Protein AF-A0A2N7N2D6-F1 (afdb_monomer_lite)

Radius of gyration: 27.6 Å; chains: 1; bounding box: 61×63×68 Å

Sequence (122 aa):
MSARHIRRLLNRLSTLGAQSLAHAARGRPSNRRYSEDFKVEILKIIHKYYSDFSPTLALEKLSEQHNIAVSKETLRQWMIADGLWVPHSKRKPRVYQPRYRRDC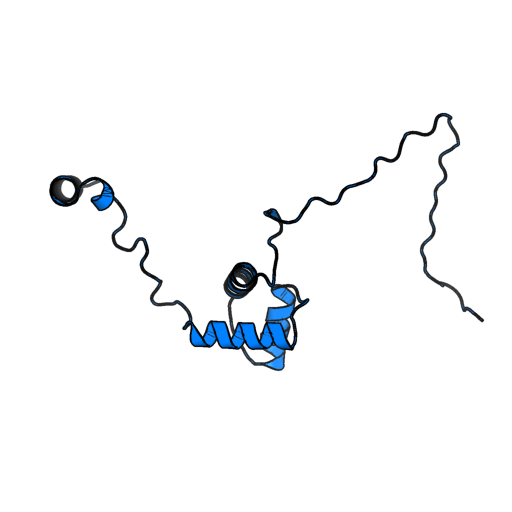LGELIQIDGSHHDWFEGP

Foldseek 3Di:
DDPVVVVVQVVQCVPPNPCSPDDPCVPPDDPPDDDVVVLVVLVVVCVVPPLQHDLVVSQVCCCVPVVDDDDSVVSNVSCVVVVSDDDPVRDDDDDDDDDDDDPDDPPPDPPPDDPDPPDDDD

pLDDT: mean 86.0, std 10.99, range [53.78, 96.56]

Secondary structure (DSSP, 8-state):
--HHHHHHHHHHHHHHGGGGGS-TTTTPPPTTPPPHHHHHHHHHHHHHH-TT--HHHHHHHHHHHH-----HHHHHHHHHHTTS---GGGSPPP-PPP-PPPSSTT------------S---

Structure (mmCIF, N/CA/C/O backbone):
data_AF-A0A2N7N2D6-F1
#
_entry.id   AF-A0A2N7N2D6-F1
#
loop_
_atom_site.group_PDB
_atom_site.id
_atom_site.type_symbol
_atom_site.label_atom_id
_atom_site.label_alt_id
_atom_site.label_comp_id
_atom_site.label_asym_id
_atom_site.label_entity_id
_atom_site.label_seq_id
_atom_site.pdbx_PDB_ins_code
_atom_site.Cartn_x
_atom_site.Cartn_y
_atom_site.Cartn_z
_atom_site.occupancy
_atom_site.B_iso_or_equiv
_atom_site.auth_seq_id
_atom_site.auth_comp_id
_atom_site.auth_asym_id
_atom_site.auth_atom_id
_atom_site.pdbx_PDB_model_num
ATOM 1 N N . MET A 1 1 ? 30.067 4.572 -22.166 1.00 65.81 1 MET A N 1
ATOM 2 C CA . MET A 1 1 ? 29.404 3.363 -22.717 1.00 65.81 1 MET A CA 1
ATOM 3 C C . MET A 1 1 ? 30.414 2.584 -23.551 1.00 65.81 1 MET A C 1
ATOM 5 O O . MET A 1 1 ? 31.083 3.200 -24.362 1.00 65.81 1 MET A O 1
ATOM 9 N N . SER A 1 2 ? 30.588 1.276 -23.328 1.00 92.50 2 SER A N 1
ATOM 10 C CA . SER A 1 2 ? 31.619 0.473 -24.021 1.00 92.50 2 SER A CA 1
ATOM 11 C C . SER A 1 2 ? 31.132 -0.062 -25.375 1.00 92.50 2 SER A C 1
ATOM 13 O O . SER A 1 2 ? 29.976 -0.472 -25.493 1.00 92.50 2 SER A O 1
ATOM 15 N N . ALA A 1 3 ? 32.025 -0.161 -26.367 1.00 93.44 3 ALA A N 1
ATOM 16 C CA . ALA A 1 3 ? 31.742 -0.748 -27.682 1.00 93.44 3 ALA A CA 1
ATOM 17 C C . ALA A 1 3 ? 31.163 -2.176 -27.595 1.00 93.44 3 ALA A C 1
ATOM 19 O O . ALA A 1 3 ? 30.251 -2.536 -28.341 1.00 93.44 3 ALA A O 1
ATOM 20 N N . ARG A 1 4 ? 31.615 -2.979 -26.618 1.00 90.62 4 ARG A N 1
ATOM 21 C CA . ARG A 1 4 ? 31.079 -4.329 -26.364 1.00 90.62 4 ARG A CA 1
ATOM 22 C C . ARG A 1 4 ? 29.609 -4.289 -25.940 1.00 90.62 4 ARG A C 1
ATOM 24 O O . ARG A 1 4 ? 28.826 -5.155 -26.326 1.00 90.62 4 ARG A O 1
ATOM 31 N N . HIS A 1 5 ? 29.227 -3.273 -25.166 1.00 88.25 5 HIS A N 1
ATOM 32 C CA . HIS A 1 5 ? 27.848 -3.099 -24.723 1.00 88.25 5 HIS A CA 1
ATOM 33 C C . HIS A 1 5 ? 26.923 -2.767 -25.901 1.00 88.25 5 HIS A C 1
ATOM 35 O O . HIS A 1 5 ? 25.854 -3.364 -26.014 1.00 88.25 5 HIS A O 1
ATOM 41 N N . ILE A 1 6 ? 27.372 -1.890 -26.803 1.00 90.12 6 ILE A N 1
ATOM 42 C CA . ILE A 1 6 ? 26.636 -1.500 -28.014 1.00 90.12 6 ILE A CA 1
ATOM 43 C C . ILE A 1 6 ? 26.427 -2.714 -28.926 1.00 90.12 6 ILE A C 1
ATOM 45 O O . ILE A 1 6 ? 25.298 -3.004 -29.311 1.00 90.12 6 ILE A O 1
ATOM 49 N N . ARG A 1 7 ? 27.484 -3.493 -29.191 1.00 91.94 7 ARG A N 1
ATOM 50 C CA . ARG A 1 7 ? 27.400 -4.703 -30.029 1.00 91.94 7 ARG A CA 1
ATOM 51 C C . ARG A 1 7 ? 26.423 -5.736 -29.457 1.00 91.94 7 ARG A C 1
ATOM 53 O O . ARG A 1 7 ? 25.622 -6.307 -30.188 1.00 91.94 7 ARG A O 1
ATOM 60 N N . ARG A 1 8 ? 26.422 -5.921 -28.131 1.00 89.12 8 ARG A N 1
ATOM 61 C CA . ARG A 1 8 ? 25.459 -6.791 -27.433 1.00 89.12 8 ARG A CA 1
ATOM 62 C C . ARG A 1 8 ? 24.010 -6.310 -27.587 1.00 89.12 8 ARG A C 1
ATOM 64 O O . ARG A 1 8 ? 23.122 -7.143 -27.747 1.00 89.12 8 ARG A O 1
ATOM 71 N N . LEU A 1 9 ? 23.764 -4.999 -27.513 1.00 87.69 9 LEU A N 1
ATOM 72 C CA . LEU A 1 9 ? 22.427 -4.421 -27.695 1.00 87.69 9 LEU A CA 1
ATOM 73 C C . LEU A 1 9 ? 21.936 -4.577 -29.136 1.00 87.69 9 LEU A C 1
ATOM 75 O O . LEU A 1 9 ? 20.804 -5.005 -29.326 1.00 87.69 9 LEU A O 1
ATOM 79 N N . LEU A 1 10 ? 22.795 -4.314 -30.127 1.00 90.75 10 LEU A N 1
ATOM 80 C CA . LEU A 1 10 ? 22.470 -4.497 -31.545 1.00 90.75 10 LEU A CA 1
ATOM 81 C C . LEU A 1 10 ? 22.140 -5.960 -31.872 1.00 90.75 10 LEU A C 1
ATOM 83 O O . LEU A 1 10 ? 21.123 -6.228 -32.504 1.00 90.75 10 LEU A O 1
ATOM 87 N N . ASN A 1 11 ? 22.923 -6.916 -31.361 1.00 90.94 11 ASN A N 1
ATOM 88 C CA . ASN A 1 11 ? 22.641 -8.344 -31.548 1.00 90.94 11 ASN A CA 1
ATOM 89 C C . ASN A 1 11 ? 21.309 -8.766 -30.902 1.00 90.94 11 ASN A C 1
ATOM 91 O O . ASN A 1 11 ? 20.564 -9.564 -31.468 1.00 90.94 11 ASN A O 1
ATOM 95 N N . ARG A 1 12 ? 20.980 -8.225 -29.720 1.00 87.44 12 ARG A N 1
ATOM 96 C CA . ARG A 1 12 ? 19.678 -8.459 -29.073 1.00 87.44 12 ARG A CA 1
ATOM 97 C C . ARG A 1 12 ? 18.520 -7.854 -29.862 1.00 87.44 12 ARG A C 1
ATOM 99 O O . ARG A 1 12 ? 17.509 -8.523 -30.039 1.00 87.44 12 ARG A O 1
ATOM 106 N N . LEU A 1 13 ? 18.686 -6.633 -30.363 1.00 90.50 13 LEU A N 1
ATOM 107 C CA . LEU A 1 13 ? 17.678 -5.956 -31.176 1.00 90.50 13 LEU A CA 1
ATOM 108 C C . LEU A 1 13 ? 17.406 -6.728 -32.470 1.00 90.50 13 LEU A C 1
ATOM 110 O O . LEU A 1 13 ? 16.254 -6.906 -32.847 1.00 90.50 13 LEU A O 1
ATOM 114 N N . SER A 1 14 ? 18.459 -7.243 -33.107 1.00 89.88 14 SER A N 1
ATOM 115 C CA . SER A 1 14 ? 18.343 -8.037 -34.331 1.00 89.88 14 SER A CA 1
ATOM 116 C C . SER A 1 14 ? 17.627 -9.376 -34.128 1.00 89.88 14 SER A C 1
ATOM 118 O O . SER A 1 14 ? 17.077 -9.902 -35.087 1.00 89.88 14 SER A O 1
ATOM 120 N N . THR A 1 15 ? 17.659 -9.955 -32.924 1.00 89.44 15 THR A N 1
ATOM 121 C CA . THR A 1 15 ? 17.107 -11.296 -32.647 1.00 89.44 15 THR A CA 1
ATOM 122 C C . THR A 1 15 ? 15.715 -11.257 -32.023 1.00 89.44 15 THR A C 1
ATOM 124 O O . THR A 1 15 ? 14.896 -12.124 -32.299 1.00 89.44 15 THR A O 1
ATOM 127 N N . LEU A 1 16 ? 15.444 -10.263 -31.175 1.00 85.88 16 LEU A N 1
ATOM 128 C CA . LEU A 1 16 ? 14.238 -10.178 -30.342 1.00 85.88 16 LEU A CA 1
ATOM 129 C C . LEU A 1 16 ? 13.407 -8.910 -30.626 1.00 85.88 16 LEU A C 1
ATOM 131 O O . LEU A 1 16 ? 12.392 -8.669 -29.970 1.00 85.88 16 LEU A O 1
ATOM 135 N N . GLY A 1 17 ? 13.833 -8.077 -31.581 1.00 86.94 17 GLY A N 1
ATOM 136 C CA . GLY A 1 17 ? 13.164 -6.828 -31.940 1.00 86.94 17 GLY A CA 1
ATOM 137 C C . GLY A 1 17 ? 13.198 -5.780 -30.824 1.00 86.94 17 GLY A C 1
ATOM 138 O O . GLY A 1 17 ? 13.945 -5.884 -29.852 1.00 86.94 17 GLY A O 1
ATOM 139 N N . ALA A 1 18 ? 12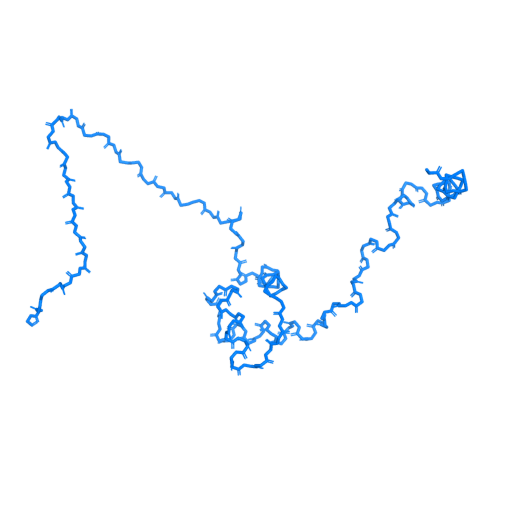.369 -4.739 -30.940 1.00 85.56 18 ALA A N 1
ATOM 140 C CA . ALA A 1 18 ? 12.372 -3.598 -30.013 1.00 85.56 18 ALA A CA 1
ATOM 141 C C . ALA A 1 18 ? 12.129 -3.985 -28.537 1.00 85.56 18 ALA A C 1
ATOM 143 O O . ALA A 1 18 ? 12.601 -3.301 -27.626 1.00 85.56 18 ALA A O 1
ATOM 144 N N . GLN A 1 19 ? 11.451 -5.110 -28.283 1.00 81.88 19 GLN A N 1
ATOM 145 C CA . GLN A 1 19 ? 11.207 -5.630 -26.932 1.00 81.88 19 GLN A CA 1
ATOM 146 C C . GLN A 1 19 ? 12.512 -5.976 -26.195 1.00 81.88 19 GLN A C 1
ATOM 148 O O . GLN A 1 19 ? 12.571 -5.905 -24.969 1.00 81.88 19 GLN A O 1
ATOM 153 N N . SER A 1 20 ? 13.589 -6.271 -26.928 1.00 81.44 20 SER A N 1
ATOM 154 C CA . SER A 1 20 ? 14.896 -6.636 -26.378 1.00 81.44 20 SER A CA 1
ATOM 155 C C . SER A 1 20 ? 15.606 -5.502 -25.637 1.00 81.44 20 SER A C 1
ATOM 157 O O . SER A 1 20 ? 16.565 -5.747 -24.900 1.00 81.44 20 SER A O 1
ATOM 159 N N . LEU A 1 21 ? 15.209 -4.256 -25.907 1.00 84.94 21 LEU A N 1
ATOM 160 C CA . LEU A 1 21 ? 15.762 -3.064 -25.267 1.00 84.94 21 LEU A CA 1
ATOM 161 C C . LEU A 1 21 ? 15.135 -2.826 -23.890 1.00 84.94 21 LEU A C 1
ATOM 163 O O . LEU A 1 21 ? 15.699 -2.103 -23.068 1.00 84.94 21 LEU A O 1
ATOM 167 N N . ALA A 1 22 ? 13.991 -3.456 -23.606 1.00 84.81 22 ALA A N 1
ATOM 168 C CA . ALA A 1 22 ? 13.420 -3.450 -22.274 1.00 84.81 22 ALA A CA 1
ATOM 169 C C . ALA A 1 22 ?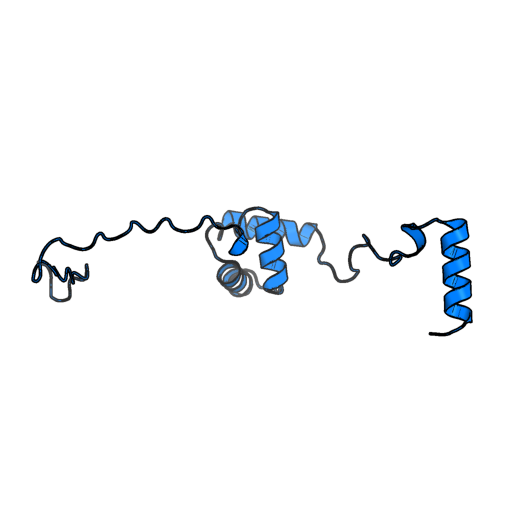 14.307 -4.247 -21.304 1.00 84.81 22 ALA A C 1
ATOM 171 O O . ALA A 1 22 ? 14.931 -5.252 -21.649 1.00 84.81 22 ALA A O 1
ATOM 172 N N . HIS A 1 23 ? 14.349 -3.803 -20.048 1.00 82.44 23 HIS A N 1
ATOM 173 C CA . HIS A 1 23 ? 15.051 -4.533 -18.999 1.00 82.44 23 HIS A CA 1
ATOM 174 C C . HIS A 1 23 ? 14.457 -5.940 -18.832 1.00 82.44 23 HIS A C 1
ATOM 176 O O . HIS A 1 23 ? 13.250 -6.081 -18.656 1.00 82.44 23 HIS A O 1
ATOM 182 N N . ALA A 1 24 ? 15.302 -6.973 -18.815 1.00 81.12 24 ALA A N 1
ATOM 183 C CA . ALA A 1 24 ? 14.860 -8.371 -18.805 1.00 81.12 24 ALA A CA 1
ATOM 184 C C . ALA A 1 24 ? 14.080 -8.784 -17.540 1.00 81.12 24 ALA A C 1
ATOM 186 O O . ALA A 1 24 ? 13.341 -9.763 -17.565 1.00 81.12 24 ALA A O 1
ATOM 187 N N . ALA A 1 25 ? 14.232 -8.051 -16.430 1.00 80.25 25 ALA A N 1
ATOM 188 C CA . ALA A 1 25 ? 13.444 -8.278 -15.214 1.00 80.25 25 ALA A CA 1
ATOM 189 C C . ALA A 1 25 ? 12.108 -7.512 -15.193 1.00 80.25 25 ALA A C 1
ATOM 191 O O . ALA A 1 25 ? 11.376 -7.595 -14.211 1.00 80.25 25 ALA A O 1
ATOM 192 N N . ARG A 1 26 ? 11.780 -6.741 -16.238 1.00 81.19 26 ARG A N 1
ATOM 193 C CA . ARG A 1 26 ? 10.494 -6.039 -16.331 1.00 81.19 26 ARG A CA 1
ATOM 194 C C . ARG A 1 26 ? 9.357 -7.066 -16.279 1.00 81.19 26 ARG A C 1
ATOM 196 O O . ARG A 1 26 ? 9.379 -8.043 -17.015 1.00 81.19 26 ARG A O 1
ATOM 203 N N . GLY A 1 27 ? 8.391 -6.848 -15.388 1.00 81.56 27 GLY A N 1
ATOM 204 C CA . GLY A 1 27 ? 7.261 -7.758 -15.164 1.00 81.56 27 GLY A CA 1
ATOM 205 C C . GLY A 1 27 ? 7.546 -8.920 -14.206 1.00 81.56 27 GLY A C 1
ATOM 206 O O . GLY A 1 27 ? 6.606 -9.588 -13.788 1.00 81.56 27 GLY A O 1
ATOM 207 N N . ARG A 1 28 ? 8.804 -9.149 -13.800 1.00 85.56 28 ARG A N 1
ATOM 208 C CA . ARG A 1 28 ? 9.113 -10.156 -12.778 1.00 85.56 28 ARG A CA 1
ATOM 209 C C . ARG A 1 28 ? 8.865 -9.582 -11.379 1.00 85.56 28 ARG A C 1
ATOM 211 O O . ARG A 1 28 ? 9.344 -8.481 -11.095 1.00 85.56 28 ARG A O 1
ATOM 218 N N . PRO A 1 29 ? 8.144 -10.300 -10.500 1.00 84.06 29 PRO A N 1
ATOM 219 C CA . PRO A 1 29 ? 7.977 -9.879 -9.117 1.00 84.06 29 PRO A CA 1
ATOM 220 C C . PRO A 1 29 ? 9.323 -9.886 -8.380 1.00 84.06 29 PRO A C 1
ATOM 222 O O . PRO A 1 29 ? 10.237 -10.635 -8.721 1.00 84.06 29 PRO A O 1
ATOM 225 N N . SER A 1 30 ? 9.447 -9.032 -7.363 1.00 83.88 30 SER A N 1
ATOM 226 C CA . SER A 1 30 ? 10.640 -8.980 -6.513 1.00 83.88 30 SER A CA 1
ATOM 227 C C . SER A 1 30 ? 10.767 -10.245 -5.663 1.00 83.88 30 SER A C 1
ATOM 229 O O . SER A 1 30 ? 9.790 -10.670 -5.050 1.00 83.88 30 SER A O 1
ATOM 231 N N . ASN A 1 31 ? 11.987 -10.767 -5.523 1.00 85.62 31 ASN A N 1
ATOM 232 C CA . ASN A 1 31 ? 12.287 -11.887 -4.620 1.00 85.62 31 ASN A CA 1
ATOM 233 C C . ASN A 1 31 ? 12.053 -11.546 -3.134 1.00 85.62 31 ASN A C 1
ATOM 235 O O . ASN A 1 31 ? 11.982 -12.445 -2.309 1.00 85.62 31 ASN A O 1
ATOM 239 N N . ARG A 1 32 ? 11.954 -10.255 -2.780 1.00 86.19 32 ARG A N 1
ATOM 240 C CA . ARG A 1 32 ? 11.683 -9.770 -1.411 1.00 86.19 32 ARG A CA 1
ATOM 241 C C . ARG A 1 32 ? 10.203 -9.459 -1.160 1.00 86.19 32 ARG A C 1
ATOM 243 O O . ARG A 1 32 ? 9.873 -8.815 -0.169 1.00 86.19 32 ARG A O 1
ATOM 250 N N . ARG A 1 33 ? 9.316 -9.808 -2.094 1.00 87.69 33 ARG A N 1
ATOM 251 C CA . ARG A 1 33 ? 7.875 -9.586 -1.942 1.00 87.69 33 ARG A CA 1
ATOM 252 C C . ARG A 1 33 ? 7.339 -10.495 -0.832 1.00 87.69 33 ARG A C 1
ATOM 254 O O . ARG A 1 33 ? 7.723 -11.657 -0.756 1.00 87.69 33 ARG A O 1
ATOM 261 N N . TYR A 1 34 ? 6.413 -9.980 -0.029 1.00 91.94 34 TYR A N 1
ATOM 262 C CA . TYR A 1 34 ? 5.594 -10.813 0.849 1.00 91.94 34 TYR A CA 1
ATOM 263 C C . TYR A 1 34 ? 4.802 -11.858 0.046 1.00 91.94 34 TYR A C 1
ATOM 265 O O . TYR A 1 34 ? 4.422 -11.607 -1.104 1.00 91.94 34 TYR A O 1
ATOM 273 N N . SER A 1 35 ? 4.546 -13.019 0.651 1.00 92.44 35 SER A N 1
ATOM 274 C CA . SER A 1 35 ? 3.678 -14.033 0.048 1.00 92.44 35 SER A CA 1
ATOM 275 C C . SER A 1 35 ? 2.263 -13.483 -0.145 1.00 92.44 35 SER A C 1
ATOM 277 O O . SER A 1 35 ? 1.823 -12.580 0.575 1.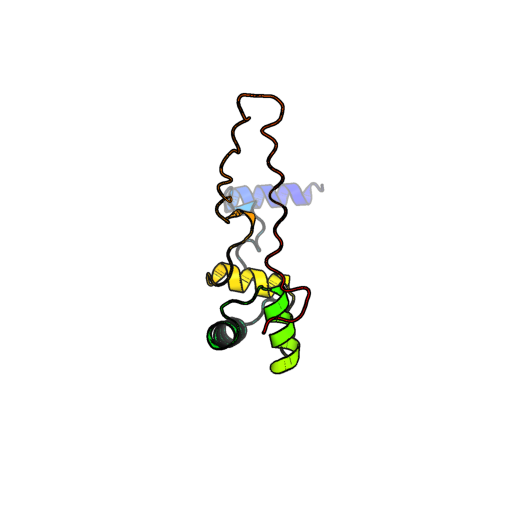00 92.44 35 SER A O 1
ATOM 279 N N . GLU A 1 36 ? 1.547 -14.006 -1.142 1.00 92.12 36 GLU A N 1
ATOM 280 C CA . GLU A 1 36 ? 0.166 -13.571 -1.370 1.00 92.12 36 GLU A CA 1
ATOM 281 C C . GLU A 1 36 ? -0.743 -14.003 -0.215 1.00 92.12 36 GLU A C 1
ATOM 283 O O . GLU A 1 36 ? -1.596 -13.224 0.196 1.00 92.12 36 GLU A O 1
ATOM 288 N N . ASP A 1 37 ? -0.487 -15.172 0.378 1.00 94.50 37 ASP A N 1
ATOM 289 C CA . ASP A 1 37 ? -1.232 -15.666 1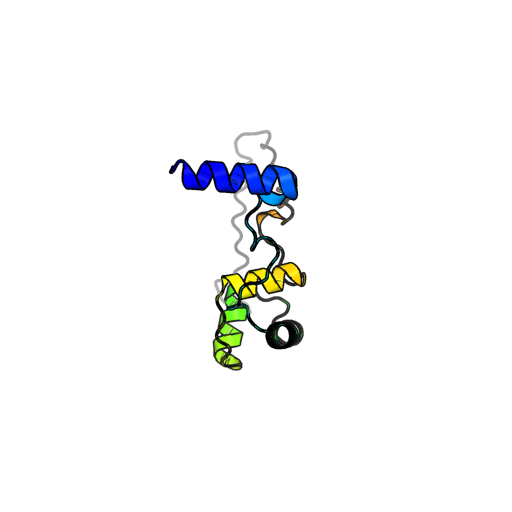.540 1.00 94.50 37 ASP A CA 1
ATOM 290 C C . ASP A 1 37 ? -1.141 -14.693 2.721 1.00 94.50 37 ASP A C 1
ATOM 292 O O . ASP A 1 37 ? -2.162 -14.297 3.278 1.00 94.50 37 ASP A O 1
ATOM 296 N N . PHE A 1 38 ? 0.064 -14.202 3.027 1.00 94.62 38 PHE A N 1
ATOM 297 C CA . PHE A 1 38 ? 0.278 -13.229 4.099 1.00 94.62 38 PHE A CA 1
ATOM 298 C C . PHE A 1 38 ? -0.460 -11.909 3.843 1.00 94.62 38 PHE A C 1
ATOM 300 O O . PHE A 1 38 ? -1.071 -11.330 4.742 1.00 94.62 38 PHE A O 1
ATOM 307 N N . LYS A 1 39 ? -0.452 -11.435 2.592 1.00 95.19 39 LYS A N 1
ATOM 308 C CA . LYS A 1 39 ? -1.222 -10.250 2.195 1.00 95.19 39 LYS A CA 1
ATOM 309 C C . LYS A 1 39 ? -2.725 -10.472 2.393 1.00 95.19 39 LYS A C 1
ATOM 311 O O . LYS A 1 39 ? -3.402 -9.581 2.906 1.00 95.19 39 LYS A O 1
ATOM 316 N N . VAL A 1 40 ? -3.247 -11.630 1.989 1.00 96.06 40 VAL A N 1
ATOM 317 C CA . VAL A 1 40 ? -4.669 -11.973 2.131 1.00 96.06 40 VAL A CA 1
ATOM 318 C C . VAL A 1 40 ? -5.068 -12.053 3.604 1.00 96.06 40 VAL A C 1
ATOM 320 O O . VAL A 1 40 ? -6.125 -11.545 3.970 1.00 96.06 40 VAL A O 1
ATOM 323 N N . GLU A 1 41 ? -4.238 -12.643 4.462 1.00 95.75 41 GLU A N 1
ATOM 324 C CA . GLU A 1 41 ? -4.482 -12.694 5.908 1.00 95.75 41 GLU A CA 1
ATOM 325 C C . GLU A 1 41 ? -4.579 -11.299 6.529 1.00 95.75 41 GLU A C 1
ATOM 327 O O . GLU A 1 41 ? -5.535 -11.008 7.249 1.00 95.75 41 GLU A O 1
ATOM 332 N N . ILE A 1 42 ? -3.649 -10.403 6.193 1.00 95.50 42 ILE A N 1
ATOM 333 C CA . ILE A 1 42 ? -3.673 -9.022 6.691 1.00 95.50 42 ILE A CA 1
ATOM 334 C C . ILE A 1 42 ? -4.927 -8.290 6.220 1.00 95.50 42 ILE A C 1
ATOM 336 O O . ILE A 1 42 ? -5.597 -7.643 7.024 1.00 95.50 42 ILE A O 1
ATOM 340 N N . LEU A 1 43 ? -5.280 -8.407 4.938 1.00 96.25 43 LEU A N 1
ATOM 341 C CA . LEU A 1 43 ? -6.485 -7.769 4.410 1.00 96.25 43 LEU A CA 1
ATOM 342 C C . LEU A 1 43 ? -7.749 -8.308 5.089 1.00 96.25 43 LEU A C 1
ATOM 344 O O . LEU A 1 43 ? -8.624 -7.518 5.427 1.00 96.25 43 LEU A O 1
ATOM 348 N N . LYS A 1 44 ? -7.826 -9.612 5.387 1.00 96.56 44 LYS A N 1
ATOM 349 C CA . LYS A 1 44 ? -8.939 -10.191 6.161 1.00 96.56 44 LYS A CA 1
ATOM 350 C C . LYS A 1 44 ? -9.061 -9.573 7.555 1.00 96.56 44 LYS A C 1
ATOM 352 O O . LYS A 1 44 ? -10.174 -9.281 7.988 1.00 96.56 44 LYS A O 1
ATOM 357 N N . ILE A 1 45 ? -7.943 -9.364 8.252 1.00 96.06 45 ILE A N 1
ATOM 358 C CA . ILE A 1 45 ? -7.936 -8.716 9.574 1.00 96.06 45 ILE A CA 1
ATOM 359 C C . ILE A 1 45 ? -8.442 -7.275 9.459 1.00 96.06 45 ILE A C 1
ATOM 361 O O . ILE A 1 45 ? -9.311 -6.873 10.230 1.00 96.06 45 ILE A O 1
ATOM 365 N N . ILE A 1 46 ? -7.950 -6.515 8.476 1.00 96.06 46 ILE A N 1
ATOM 366 C CA . ILE A 1 46 ? -8.365 -5.121 8.267 1.00 96.06 46 ILE A CA 1
ATOM 367 C C . ILE A 1 46 ? -9.852 -5.044 7.926 1.00 96.06 46 ILE A C 1
ATOM 369 O O . ILE A 1 46 ? -10.559 -4.257 8.539 1.00 96.06 46 ILE A O 1
ATOM 373 N N . HIS A 1 47 ? -10.351 -5.889 7.022 1.00 95.69 47 HIS A N 1
ATOM 374 C CA . HIS A 1 47 ? -11.783 -5.957 6.707 1.00 95.69 47 HIS A CA 1
ATOM 375 C C . HIS A 1 47 ? -12.638 -6.237 7.939 1.00 95.69 47 HIS A C 1
ATOM 377 O O . HIS A 1 47 ? -13.706 -5.654 8.092 1.00 95.69 47 HIS A O 1
ATOM 383 N N . LYS A 1 48 ? -12.177 -7.131 8.817 1.00 96.19 48 LYS A N 1
ATOM 384 C CA . LYS A 1 48 ? -12.946 -7.553 9.987 1.00 96.19 48 LYS A CA 1
ATOM 385 C C . LYS A 1 48 ? -12.957 -6.518 11.112 1.00 96.19 48 LYS A C 1
ATOM 387 O O . LYS A 1 48 ? -13.971 -6.401 11.792 1.00 96.19 48 LYS A O 1
ATOM 392 N N . TYR A 1 49 ? -11.843 -5.824 11.341 1.00 95.19 49 TYR A N 1
ATOM 393 C CA . TYR A 1 49 ? -11.656 -5.013 12.550 1.00 95.19 49 TYR A CA 1
ATOM 394 C C . TYR A 1 49 ? -11.388 -3.526 12.293 1.00 95.19 49 TYR A C 1
ATOM 396 O O . TYR A 1 49 ? -11.638 -2.719 13.182 1.00 95.19 49 TYR A O 1
ATOM 404 N N . TYR A 1 50 ? -10.873 -3.153 11.119 1.00 95.25 50 TYR A N 1
ATOM 405 C CA . TYR A 1 50 ? -10.302 -1.825 10.854 1.00 95.25 50 TYR A CA 1
ATOM 406 C C . TYR A 1 50 ? -10.684 -1.289 9.462 1.00 95.25 50 TYR A C 1
ATOM 408 O O . TYR A 1 50 ? -9.881 -0.623 8.803 1.00 95.25 50 TYR A O 1
ATOM 416 N N . SER A 1 51 ? -11.886 -1.607 8.970 1.00 92.88 51 SER A N 1
ATOM 417 C CA . SER A 1 51 ? -12.309 -1.306 7.591 1.00 92.88 51 SER A CA 1
ATOM 418 C C . SER A 1 51 ? -12.368 0.193 7.274 1.00 92.88 51 SER A C 1
ATOM 420 O O . SER A 1 51 ? -12.230 0.597 6.124 1.00 92.88 51 SER A O 1
ATOM 422 N N . ASP A 1 52 ? -12.573 1.021 8.292 1.00 93.19 52 ASP A N 1
ATOM 423 C CA . ASP A 1 52 ? -12.681 2.478 8.237 1.00 93.19 52 ASP A CA 1
ATOM 424 C C . ASP A 1 52 ? -11.360 3.197 8.575 1.00 93.19 52 ASP A C 1
ATOM 426 O O . ASP A 1 52 ? -11.277 4.428 8.530 1.00 93.19 52 ASP A O 1
ATOM 430 N N . PHE A 1 53 ? -10.296 2.451 8.889 1.00 94.88 53 PHE A N 1
ATOM 431 C CA . PHE A 1 53 ? -9.054 3.036 9.380 1.00 94.88 53 PHE A CA 1
ATOM 432 C C . PHE A 1 53 ? -8.173 3.525 8.233 1.00 94.88 53 PHE A C 1
ATOM 434 O O . PHE A 1 53 ? -8.029 2.901 7.179 1.00 94.88 53 PHE A O 1
ATOM 441 N N . SER A 1 54 ? -7.495 4.652 8.463 1.00 94.44 54 SER A N 1
ATOM 442 C CA . SER A 1 54 ? -6.442 5.092 7.548 1.00 94.44 54 SER A CA 1
ATOM 443 C C . SER A 1 54 ? -5.270 4.096 7.550 1.00 94.44 54 SER A C 1
ATOM 445 O O . SER A 1 54 ? -5.013 3.473 8.579 1.00 94.44 54 SER A O 1
ATOM 447 N N . PRO A 1 55 ? -4.476 3.995 6.467 1.00 95.56 55 PRO A N 1
ATOM 448 C CA . PRO A 1 55 ? -3.332 3.082 6.412 1.00 95.56 55 PRO A CA 1
ATOM 449 C C . PRO A 1 55 ? -2.308 3.269 7.538 1.00 95.56 55 PRO A C 1
ATOM 451 O O . PRO A 1 55 ? -1.608 2.328 7.891 1.00 95.56 55 PRO A O 1
ATOM 454 N N . THR A 1 56 ? -2.197 4.477 8.100 1.00 95.50 56 THR A N 1
ATOM 455 C CA . THR A 1 56 ? -1.331 4.727 9.263 1.00 95.50 56 THR A CA 1
ATOM 456 C C . THR A 1 56 ? -1.918 4.088 10.518 1.00 95.50 56 THR A C 1
ATOM 458 O O . THR A 1 56 ? -1.243 3.306 11.173 1.00 95.50 56 THR A O 1
ATOM 461 N N . LEU A 1 57 ? -3.191 4.370 10.804 1.00 95.69 57 LEU A N 1
ATOM 462 C CA . LEU A 1 57 ? -3.866 3.875 12.004 1.00 95.69 57 LEU A CA 1
ATOM 463 C C . LEU A 1 57 ? -4.058 2.351 11.960 1.00 95.69 57 LEU A C 1
ATOM 465 O O . LEU A 1 57 ? -3.880 1.666 12.962 1.00 95.69 57 LEU A O 1
ATOM 469 N N . ALA A 1 58 ? -4.365 1.802 10.783 1.00 96.06 58 ALA A N 1
ATOM 470 C CA . ALA A 1 58 ? -4.432 0.361 10.574 1.00 96.06 58 ALA A CA 1
ATOM 471 C C . ALA A 1 58 ? -3.078 -0.306 10.865 1.00 96.06 58 ALA A C 1
ATOM 473 O O . ALA A 1 58 ? -3.042 -1.350 11.509 1.00 96.06 58 ALA A O 1
ATOM 474 N N . LEU A 1 59 ? -1.960 0.304 10.448 1.00 96.56 59 LEU A N 1
ATOM 475 C CA . LEU A 1 59 ? -0.625 -0.214 10.754 1.00 96.56 59 LEU A CA 1
ATOM 476 C C . LEU A 1 59 ? -0.344 -0.221 12.261 1.00 96.56 59 LEU A C 1
ATOM 478 O O . LEU A 1 59 ? 0.171 -1.212 12.770 1.00 96.56 59 LEU A O 1
ATOM 482 N N . GLU A 1 60 ? -0.692 0.857 12.964 1.00 96.12 60 GLU A N 1
ATOM 483 C CA . GLU A 1 60 ? -0.535 0.945 14.421 1.00 96.12 60 GLU A CA 1
ATOM 484 C C . GLU A 1 60 ? -1.289 -0.196 15.113 1.00 96.12 60 GLU A C 1
ATOM 486 O O . GLU A 1 60 ? -0.697 -0.941 15.891 1.00 96.12 60 GLU A O 1
ATOM 491 N N . LYS A 1 61 ? -2.553 -0.443 14.741 1.00 95.56 61 LYS A N 1
ATOM 492 C CA . LYS A 1 61 ? -3.332 -1.554 15.310 1.00 95.56 61 LYS A CA 1
ATOM 493 C C . LYS A 1 61 ? -2.836 -2.936 14.919 1.00 95.56 61 LYS A C 1
ATOM 495 O O . LYS A 1 61 ? -2.851 -3.839 15.752 1.00 95.56 61 LYS A O 1
ATOM 500 N N . LEU A 1 62 ? -2.346 -3.110 13.696 1.00 95.44 62 LEU A N 1
ATOM 501 C CA . LEU A 1 62 ? -1.710 -4.361 13.282 1.00 95.44 62 LEU A CA 1
ATOM 502 C C . LEU A 1 62 ? -0.443 -4.651 14.094 1.00 95.44 62 LEU A C 1
ATOM 504 O O . LEU A 1 62 ? -0.210 -5.802 14.464 1.00 95.44 62 LEU A O 1
ATOM 508 N N . SER A 1 63 ? 0.342 -3.623 14.412 1.00 94.69 63 SER A N 1
ATOM 509 C CA . SER A 1 63 ? 1.534 -3.768 15.245 1.00 94.69 63 SER A CA 1
ATOM 510 C C . SER A 1 63 ? 1.173 -4.041 16.707 1.00 94.69 63 SER A C 1
ATOM 512 O O . SER A 1 63 ? 1.736 -4.951 17.304 1.00 94.69 63 SER A O 1
ATOM 514 N N . GLU A 1 64 ? 0.231 -3.287 17.277 1.00 94.88 64 GLU A N 1
ATOM 515 C CA . GLU A 1 64 ? -0.155 -3.384 18.692 1.00 94.88 64 GLU A CA 1
ATOM 516 C C . GLU A 1 64 ? -0.905 -4.680 19.022 1.00 94.88 64 GLU A C 1
ATOM 518 O O . GLU A 1 64 ? -0.631 -5.304 20.042 1.00 94.88 64 GLU A O 1
ATOM 523 N N . GLN A 1 65 ? -1.870 -5.074 18.187 1.00 95.31 65 GLN A N 1
ATOM 524 C CA . GLN A 1 65 ? -2.826 -6.141 18.517 1.00 95.31 65 GLN A CA 1
ATOM 525 C C . GLN A 1 65 ? -2.489 -7.479 17.854 1.00 95.31 65 GLN A C 1
ATOM 527 O O . GLN A 1 65 ? -2.895 -8.531 18.341 1.00 95.31 65 GLN A O 1
ATOM 532 N N . HIS A 1 66 ? -1.759 -7.452 16.736 1.00 92.69 66 HIS A N 1
ATOM 533 C CA . HIS A 1 66 ? -1.473 -8.648 15.938 1.00 92.69 66 HIS A CA 1
ATOM 534 C C . HIS A 1 66 ? 0.030 -8.924 15.775 1.00 92.69 66 HIS A C 1
ATOM 536 O O . HIS A 1 66 ? 0.391 -9.952 15.209 1.00 92.69 66 HIS A O 1
ATOM 542 N N . ASN A 1 67 ? 0.904 -8.042 16.284 1.00 92.88 67 ASN A N 1
ATOM 543 C CA . ASN A 1 67 ? 2.364 -8.136 16.171 1.00 92.88 67 ASN A CA 1
ATOM 544 C C . ASN A 1 67 ? 2.855 -8.305 14.715 1.00 92.88 67 ASN A C 1
ATOM 546 O O . ASN A 1 67 ? 3.827 -9.007 14.432 1.00 92.88 67 ASN A O 1
ATOM 550 N N . ILE A 1 68 ? 2.148 -7.678 13.769 1.00 92.19 68 ILE A N 1
ATOM 551 C CA . ILE A 1 68 ? 2.437 -7.762 12.336 1.00 92.19 68 ILE A CA 1
ATOM 552 C C . ILE A 1 68 ? 3.311 -6.575 11.925 1.00 92.19 68 ILE A C 1
ATOM 554 O O . ILE A 1 68 ? 2.875 -5.425 11.948 1.00 92.19 68 ILE A O 1
ATOM 558 N N . ALA A 1 69 ? 4.538 -6.864 11.482 1.00 88.69 69 ALA A N 1
ATOM 559 C CA . ALA A 1 69 ? 5.488 -5.858 11.014 1.00 88.69 69 ALA A CA 1
ATOM 560 C C . ALA A 1 69 ? 5.505 -5.767 9.477 1.00 88.69 69 ALA A C 1
ATOM 562 O O . ALA A 1 69 ? 6.074 -6.613 8.782 1.00 88.69 69 ALA A O 1
ATOM 563 N N . VAL A 1 70 ? 4.900 -4.708 8.936 1.00 92.94 70 VAL A N 1
ATOM 564 C CA . VAL A 1 70 ? 4.893 -4.397 7.497 1.00 92.94 70 VAL A CA 1
ATOM 565 C C . VAL A 1 70 ? 5.191 -2.915 7.303 1.00 92.94 70 VAL A C 1
ATOM 567 O O . VAL A 1 70 ? 4.848 -2.083 8.138 1.00 92.94 70 VAL A O 1
ATOM 570 N N . SER A 1 71 ? 5.840 -2.546 6.196 1.00 93.12 71 SER A N 1
ATOM 571 C CA . SER A 1 71 ? 6.058 -1.127 5.919 1.00 93.12 71 SER A CA 1
ATOM 572 C C . SER A 1 71 ? 4.739 -0.419 5.597 1.00 93.12 71 SER A C 1
ATOM 574 O O . SER A 1 71 ? 3.897 -0.933 4.855 1.00 93.12 71 SER A O 1
ATOM 576 N N . LYS A 1 72 ? 4.588 0.811 6.099 1.00 94.81 72 LYS A N 1
ATOM 577 C CA . LYS A 1 72 ? 3.409 1.659 5.863 1.00 94.81 72 LYS A CA 1
ATOM 578 C C . LYS A 1 72 ? 3.034 1.767 4.386 1.00 94.81 72 LYS A C 1
ATOM 580 O O . LYS A 1 72 ? 1.860 1.693 4.035 1.00 94.81 72 LYS A O 1
ATOM 585 N N . GLU A 1 73 ? 4.031 1.932 3.519 1.00 95.44 73 GLU A N 1
ATOM 586 C CA . GLU A 1 73 ? 3.795 2.064 2.081 1.00 95.44 73 GLU A CA 1
ATOM 587 C C . GLU A 1 73 ? 3.274 0.762 1.461 1.00 95.44 73 GLU A C 1
ATOM 589 O O . GLU A 1 73 ? 2.379 0.809 0.623 1.00 95.44 73 GLU A O 1
ATOM 594 N N . THR A 1 74 ? 3.750 -0.401 1.915 1.00 94.94 74 THR A N 1
ATOM 595 C CA . THR A 1 74 ? 3.241 -1.698 1.442 1.00 94.94 74 THR A CA 1
ATOM 596 C C . THR A 1 74 ? 1.778 -1.878 1.829 1.00 94.94 74 THR A C 1
ATOM 598 O O . THR A 1 74 ? 0.951 -2.187 0.970 1.00 94.94 74 THR A O 1
ATOM 601 N N . LEU A 1 75 ? 1.441 -1.607 3.094 1.00 95.75 75 LEU A N 1
ATOM 602 C CA . LEU A 1 75 ? 0.067 -1.707 3.578 1.00 95.75 75 LEU A CA 1
ATOM 603 C C . LEU A 1 75 ? -0.862 -0.749 2.826 1.00 95.75 75 LEU A C 1
ATOM 605 O O . LEU A 1 75 ? -1.928 -1.148 2.361 1.00 95.75 75 LEU A O 1
ATOM 609 N N . ARG A 1 76 ? -0.423 0.497 2.617 1.00 95.94 76 ARG A N 1
ATOM 610 C CA . ARG A 1 76 ? -1.165 1.485 1.829 1.00 95.94 76 ARG A CA 1
ATOM 611 C C . ARG A 1 76 ? -1.455 0.983 0.414 1.00 95.94 76 ARG A C 1
ATOM 613 O O . ARG A 1 76 ? -2.578 1.136 -0.053 1.00 95.94 76 ARG A O 1
ATOM 620 N N . GLN A 1 77 ? -0.469 0.406 -0.275 1.00 95.38 77 GLN A N 1
ATOM 621 C CA . GLN A 1 77 ? -0.659 -0.125 -1.629 1.00 95.38 77 GLN A CA 1
ATOM 622 C C . GLN A 1 77 ? -1.646 -1.295 -1.650 1.00 95.38 77 GLN A C 1
ATOM 624 O O . GLN A 1 77 ? -2.480 -1.364 -2.550 1.00 95.38 77 GLN A O 1
ATOM 629 N N . TRP A 1 78 ? -1.600 -2.180 -0.652 1.00 96.06 78 TRP A N 1
ATOM 630 C CA . TRP A 1 78 ? -2.565 -3.273 -0.533 1.00 96.06 78 TRP A CA 1
ATOM 631 C C . TRP A 1 78 ? -3.980 -2.760 -0.287 1.00 96.06 78 TRP A C 1
ATOM 633 O O . TRP A 1 78 ? -4.875 -3.145 -1.028 1.00 96.06 78 TRP A O 1
ATOM 643 N N . MET A 1 79 ? -4.175 -1.828 0.649 1.00 96.50 79 MET A N 1
ATOM 644 C CA . MET A 1 79 ? -5.490 -1.229 0.914 1.00 96.50 79 MET A CA 1
ATOM 645 C C . MET A 1 79 ? -6.051 -0.474 -0.300 1.00 96.50 79 MET A C 1
ATOM 647 O O . MET A 1 79 ? -7.259 -0.445 -0.504 1.00 96.50 79 MET A O 1
ATOM 651 N N . ILE A 1 80 ? -5.191 0.130 -1.129 1.00 95.19 80 ILE A N 1
ATOM 652 C CA . ILE A 1 80 ? -5.619 0.774 -2.382 1.00 95.19 80 ILE A CA 1
ATOM 653 C C . ILE A 1 80 ? -6.035 -0.259 -3.422 1.00 95.19 80 ILE A C 1
ATOM 655 O O . ILE A 1 80 ? -7.057 -0.079 -4.079 1.00 95.19 80 ILE A O 1
ATOM 659 N N . ALA A 1 81 ? -5.235 -1.311 -3.598 1.00 94.69 81 ALA A N 1
ATOM 660 C CA . ALA A 1 81 ? -5.533 -2.376 -4.548 1.00 94.69 81 ALA A CA 1
ATOM 661 C C . ALA A 1 81 ? -6.822 -3.127 -4.179 1.00 94.69 81 ALA A C 1
ATOM 663 O O . ALA A 1 81 ? -7.554 -3.545 -5.068 1.00 94.69 81 ALA A O 1
ATOM 664 N N . ASP A 1 82 ? -7.092 -3.253 -2.882 1.00 94.06 82 ASP A N 1
ATOM 665 C CA . ASP A 1 82 ? -8.266 -3.919 -2.320 1.00 94.06 82 ASP A CA 1
ATOM 666 C C . ASP A 1 82 ? -9.505 -3.003 -2.220 1.00 94.06 82 ASP A C 1
ATOM 668 O O . ASP A 1 82 ? -10.608 -3.452 -1.933 1.00 94.06 82 ASP A O 1
ATOM 672 N N . GLY A 1 83 ? -9.348 -1.699 -2.474 1.00 92.88 83 GLY A N 1
ATOM 673 C CA . GLY A 1 83 ? -10.447 -0.726 -2.456 1.00 92.88 83 GLY A CA 1
ATOM 674 C C . GLY A 1 83 ? -10.810 -0.171 -1.073 1.00 92.88 83 GLY A C 1
ATOM 675 O O . GLY A 1 83 ? -11.609 0.759 -0.996 1.00 92.88 83 GLY A O 1
ATOM 676 N N . LEU A 1 84 ? -10.175 -0.655 -0.003 1.00 93.12 84 LEU A N 1
ATOM 677 C CA . LEU A 1 84 ? -10.323 -0.145 1.368 1.00 93.12 84 LEU A CA 1
ATOM 678 C C . LEU A 1 84 ? -9.863 1.310 1.530 1.00 93.12 84 LEU A C 1
ATOM 680 O O . LEU A 1 84 ? -10.329 2.027 2.411 1.00 93.12 84 LEU A O 1
ATOM 684 N N . TRP A 1 85 ? -8.935 1.773 0.690 1.00 94.56 85 TRP A N 1
ATOM 685 C CA . TRP A 1 85 ? -8.425 3.137 0.771 1.00 94.56 85 TRP A CA 1
ATOM 686 C C . TRP A 1 85 ? -8.373 3.827 -0.584 1.00 94.56 85 TRP A C 1
ATOM 688 O O . TRP A 1 85 ? -7.717 3.374 -1.520 1.00 94.56 85 TRP A O 1
ATOM 698 N N . VAL A 1 86 ? -8.980 5.011 -0.664 1.00 91.56 86 VAL A N 1
ATOM 699 C CA . VAL A 1 86 ? -8.889 5.866 -1.850 1.00 91.56 86 VAL A CA 1
ATOM 700 C C . VAL A 1 86 ? -7.705 6.829 -1.696 1.00 91.56 86 VAL A C 1
ATOM 702 O O . VAL A 1 86 ? -7.721 7.681 -0.790 1.00 91.56 86 VAL A O 1
ATOM 705 N N . PRO A 1 87 ? -6.679 6.743 -2.569 1.00 88.94 87 PRO A N 1
ATOM 706 C CA . PRO A 1 87 ? -5.549 7.658 -2.526 1.00 88.94 87 PRO A CA 1
ATOM 707 C C . PRO A 1 87 ? -6.005 9.090 -2.796 1.00 88.94 87 PRO A C 1
ATOM 709 O O . PRO A 1 87 ? -6.944 9.323 -3.554 1.00 88.94 87 PRO A O 1
ATOM 712 N N . HIS A 1 88 ? -5.313 10.054 -2.186 1.00 86.56 88 HIS A N 1
ATOM 713 C CA . HIS A 1 88 ? -5.722 11.459 -2.193 1.00 86.56 88 HIS A CA 1
ATOM 714 C C . HIS A 1 88 ? -5.950 12.014 -3.607 1.00 86.56 88 HIS A C 1
ATOM 716 O O . HIS A 1 88 ? -6.964 12.659 -3.846 1.00 86.56 88 HIS A O 1
ATOM 722 N N . SER A 1 89 ? -5.082 11.667 -4.562 1.00 87.19 89 SER A N 1
ATOM 723 C CA . SER A 1 89 ? -5.195 12.084 -5.967 1.00 87.19 89 SER A CA 1
ATOM 724 C C . SER A 1 89 ? -6.464 11.606 -6.680 1.00 87.19 89 SER A C 1
ATOM 726 O O . SER A 1 89 ? -6.828 12.168 -7.705 1.00 87.19 89 SER A O 1
ATOM 728 N N . LYS A 1 90 ? -7.133 10.570 -6.162 1.00 87.44 90 LYS A N 1
ATOM 729 C CA . LYS A 1 90 ? -8.383 10.025 -6.709 1.00 87.44 90 LYS A CA 1
ATOM 730 C C . LYS A 1 90 ? -9.620 10.452 -5.917 1.00 87.44 90 LYS A C 1
ATOM 732 O O . LYS A 1 90 ? -10.730 10.063 -6.274 1.00 87.44 90 LYS A O 1
ATOM 737 N N . ARG A 1 91 ? -9.461 11.205 -4.823 1.00 86.88 91 ARG A N 1
ATOM 738 C CA . ARG A 1 91 ? -10.601 11.675 -4.030 1.00 86.88 91 ARG A CA 1
ATOM 739 C C . ARG A 1 91 ? -11.335 12.765 -4.795 1.00 86.88 91 ARG A C 1
ATOM 741 O O . ARG A 1 91 ? -10.710 13.648 -5.375 1.00 86.88 91 ARG A O 1
ATOM 748 N N . LYS A 1 92 ? -12.668 12.711 -4.772 1.00 85.75 92 LYS A N 1
ATOM 749 C CA . LYS A 1 92 ? -13.490 13.778 -5.347 1.00 85.75 92 LYS A CA 1
ATOM 750 C C . LYS A 1 92 ? -13.191 15.081 -4.594 1.00 85.75 92 LYS A C 1
ATOM 752 O O . LYS A 1 92 ? -13.175 15.054 -3.359 1.00 85.75 92 LYS A O 1
ATOM 757 N N . PRO A 1 93 ? -12.939 16.196 -5.299 1.00 83.69 93 PRO A N 1
ATOM 758 C CA . PRO A 1 93 ? -12.742 17.475 -4.642 1.00 83.69 93 PRO A CA 1
ATOM 759 C C . PRO A 1 93 ? -14.001 17.825 -3.853 1.00 83.69 93 PRO A C 1
ATOM 761 O O . PRO A 1 93 ? -15.125 17.573 -4.297 1.00 83.69 93 PRO A O 1
ATOM 764 N N . ARG A 1 94 ? -13.813 18.398 -2.665 1.00 83.19 94 ARG A N 1
ATOM 765 C CA . ARG A 1 94 ? -14.936 18.915 -1.891 1.00 83.19 94 ARG A CA 1
ATOM 766 C C . ARG A 1 94 ? -15.532 20.085 -2.666 1.00 83.19 94 ARG A C 1
ATOM 768 O O . ARG A 1 94 ? -14.818 21.022 -3.015 1.00 83.19 94 ARG A O 1
ATOM 775 N N . VAL A 1 95 ? -16.831 20.023 -2.941 1.00 86.69 95 VAL A N 1
ATOM 776 C CA . VAL A 1 95 ? -17.550 21.154 -3.526 1.00 86.69 95 VAL A CA 1
ATOM 777 C C . VAL A 1 95 ? -17.715 22.192 -2.424 1.00 86.69 95 VAL A C 1
ATOM 779 O O . VAL A 1 95 ? -18.460 21.984 -1.467 1.00 86.69 95 VAL A O 1
ATOM 782 N N . TYR A 1 96 ? -16.969 23.285 -2.527 1.00 82.75 96 TYR A N 1
ATOM 783 C CA . TYR A 1 96 ? -17.157 24.447 -1.671 1.00 82.75 96 TYR A CA 1
ATOM 784 C C . TYR A 1 96 ? -18.248 25.312 -2.291 1.00 82.75 96 TYR A C 1
ATOM 786 O O . TYR A 1 96 ? -18.129 25.721 -3.444 1.00 82.75 96 TYR A O 1
ATOM 794 N N . GLN A 1 97 ? -19.314 25.580 -1.539 1.00 83.38 97 GLN A N 1
ATOM 795 C CA . GLN A 1 97 ? -20.301 26.565 -1.964 1.00 83.38 97 GLN A CA 1
ATOM 796 C C . GLN A 1 97 ? -19.661 27.959 -1.875 1.00 83.38 97 GLN A C 1
ATOM 798 O O . GLN A 1 97 ? -19.156 28.315 -0.802 1.00 83.38 97 GLN A O 1
ATOM 803 N N . PRO A 1 98 ? -19.645 28.747 -2.966 1.00 82.06 98 PRO A N 1
ATOM 804 C CA . PRO A 1 98 ? -19.200 30.129 -2.901 1.00 82.06 98 PRO A CA 1
ATOM 805 C C . PRO A 1 98 ? -20.062 30.898 -1.900 1.00 82.06 98 PRO A C 1
ATOM 807 O O . PRO A 1 98 ? -21.290 30.847 -1.964 1.00 82.06 98 PRO A O 1
ATOM 810 N N . ARG A 1 99 ? -19.433 31.643 -0.988 1.00 75.25 99 ARG A N 1
ATOM 811 C CA . ARG A 1 99 ? -20.149 32.701 -0.270 1.00 75.25 99 ARG A CA 1
ATOM 812 C C . ARG A 1 99 ? -20.230 33.904 -1.195 1.00 75.25 99 ARG A C 1
ATOM 814 O O . ARG A 1 99 ? -19.197 34.483 -1.531 1.00 75.25 99 ARG A O 1
ATOM 821 N N . TYR A 1 100 ? -21.439 34.263 -1.609 1.00 78.44 100 TYR A N 1
ATOM 822 C CA . TYR A 1 100 ? -21.659 35.505 -2.338 1.00 78.44 100 TYR A CA 1
ATOM 823 C C . TYR A 1 100 ? -21.274 36.697 -1.463 1.00 78.44 100 TYR A C 1
ATOM 825 O O . TYR A 1 100 ? -21.465 36.677 -0.242 1.00 78.44 100 TYR A O 1
ATOM 833 N N . ARG A 1 101 ? -20.703 37.730 -2.092 1.00 75.88 101 ARG A N 1
ATOM 834 C CA . ARG A 1 101 ? -20.550 39.021 -1.422 1.00 75.88 101 ARG A CA 1
ATOM 835 C C . ARG A 1 101 ? -21.945 39.547 -1.106 1.00 75.88 101 ARG A C 1
ATOM 837 O O . ARG A 1 101 ? -22.850 39.406 -1.920 1.00 75.88 101 ARG A O 1
ATOM 844 N N . ARG A 1 102 ? -22.093 40.093 0.094 1.00 79.44 102 ARG A N 1
ATOM 845 C CA . ARG A 1 102 ? -23.297 40.803 0.511 1.00 79.44 102 ARG A CA 1
ATOM 846 C C . ARG A 1 102 ? -23.375 42.146 -0.211 1.00 79.44 102 ARG A C 1
ATOM 848 O O . ARG A 1 102 ? -22.333 42.698 -0.568 1.00 79.44 102 ARG A O 1
ATOM 855 N N . ASP A 1 103 ? -24.587 42.644 -0.419 1.00 80.06 103 ASP A N 1
ATOM 856 C CA . ASP A 1 103 ? -24.835 43.796 -1.292 1.00 80.06 103 ASP A CA 1
ATOM 857 C C . ASP A 1 103 ? -24.434 45.127 -0.639 1.00 80.06 103 ASP A C 1
ATOM 859 O O . ASP A 1 103 ? -24.200 46.113 -1.335 1.00 80.06 103 ASP A O 1
ATOM 863 N N . CYS A 1 104 ? -24.324 45.167 0.695 1.00 77.00 104 CYS A N 1
ATOM 864 C CA . CYS A 1 104 ? -24.075 46.392 1.455 1.00 77.00 104 CYS A CA 1
ATOM 865 C C . CYS A 1 104 ? -22.987 46.250 2.535 1.00 77.00 104 CYS A C 1
ATOM 867 O O . CYS A 1 104 ? -22.768 45.189 3.128 1.00 77.00 104 CYS A O 1
ATOM 869 N N . LEU A 1 105 ? -22.311 47.371 2.815 1.00 67.69 105 LEU A N 1
ATOM 870 C CA . LEU A 1 105 ? -21.364 47.524 3.921 1.00 67.69 105 LEU A CA 1
ATOM 871 C C . LEU A 1 105 ? -22.117 47.372 5.258 1.00 67.69 105 LEU A C 1
ATOM 873 O O . LEU A 1 105 ? -23.048 48.126 5.519 1.00 67.69 105 LEU A O 1
ATOM 877 N N . GLY A 1 106 ? -21.718 46.415 6.102 1.00 69.75 106 GLY A N 1
ATOM 878 C CA . GLY A 1 106 ? -22.352 46.160 7.409 1.00 69.75 106 GLY A CA 1
ATOM 879 C C . GLY A 1 106 ? -23.137 44.847 7.504 1.00 69.75 106 GLY A C 1
ATOM 880 O O . GLY A 1 106 ? -23.401 44.382 8.606 1.00 69.75 106 GLY A O 1
ATOM 881 N N . GLU A 1 107 ? -23.402 44.165 6.387 1.00 67.38 107 GLU A N 1
ATOM 882 C CA . GLU A 1 107 ? -24.009 42.818 6.373 1.00 67.38 107 GLU A CA 1
ATOM 883 C C . GLU A 1 107 ? -23.004 41.684 6.685 1.00 67.38 107 GLU A C 1
ATOM 885 O O . GLU A 1 107 ? -23.260 40.502 6.430 1.00 67.38 107 GLU A O 1
ATOM 890 N N . LEU A 1 108 ? -21.829 42.027 7.225 1.00 65.31 108 LEU A N 1
ATOM 891 C CA . LEU A 1 108 ? -20.838 41.069 7.715 1.00 65.31 108 LEU A CA 1
ATOM 892 C C . LEU A 1 108 ? -21.352 40.430 9.010 1.00 65.31 108 LEU A C 1
ATOM 894 O O . LEU A 1 108 ? -20.980 40.819 10.111 1.00 65.31 108 LEU A O 1
ATOM 898 N N . ILE A 1 109 ? -22.215 39.427 8.872 1.00 62.47 109 ILE A N 1
ATOM 899 C CA . ILE A 1 109 ? -22.630 38.590 9.995 1.00 62.47 109 ILE A CA 1
ATOM 900 C C . ILE A 1 109 ? -21.474 37.632 10.306 1.00 62.47 109 ILE A C 1
ATOM 902 O O . ILE A 1 109 ? -21.251 36.648 9.595 1.00 62.47 109 ILE A O 1
ATOM 906 N N . GLN A 1 110 ? -20.724 37.921 11.368 1.00 64.06 110 GLN A N 1
ATOM 907 C CA . GLN A 1 110 ? -19.816 36.957 11.980 1.00 64.06 110 GLN A CA 1
ATOM 908 C C . GLN A 1 110 ? -20.661 35.935 12.745 1.00 64.06 110 GLN A C 1
ATOM 910 O O . GLN A 1 110 ? -21.026 36.149 13.895 1.00 64.06 110 GLN A O 1
ATOM 915 N N . ILE A 1 111 ? -21.009 34.825 12.092 1.00 62.91 111 ILE A N 1
ATOM 916 C CA . ILE A 1 111 ? -21.553 33.660 12.796 1.00 62.91 111 ILE A CA 1
ATOM 917 C C . ILE A 1 111 ? -20.356 32.916 13.385 1.00 62.91 111 ILE A C 1
ATOM 919 O O . ILE A 1 111 ? -19.824 31.993 12.768 1.00 62.91 111 ILE A O 1
ATOM 923 N N . ASP A 1 112 ? -19.885 33.381 14.538 1.00 69.12 112 ASP A N 1
ATOM 924 C CA . ASP A 1 112 ? -19.031 32.578 15.402 1.00 69.12 112 ASP A CA 1
ATOM 925 C C . ASP A 1 112 ? -19.938 31.835 16.382 1.00 69.12 112 ASP A C 1
ATOM 927 O O . ASP A 1 112 ? -20.497 32.413 17.309 1.00 69.12 112 ASP A O 1
ATOM 931 N N . GLY A 1 113 ? -20.178 30.562 16.093 1.00 58.31 113 GLY A N 1
ATOM 932 C CA . GLY A 1 113 ? -20.951 29.678 16.948 1.00 58.31 113 GLY A CA 1
ATOM 933 C C . GLY A 1 113 ? -20.254 28.334 17.004 1.00 58.31 113 GLY A C 1
ATOM 934 O O . GLY A 1 113 ? -20.540 27.453 16.192 1.00 58.31 113 GLY A O 1
ATOM 935 N N . SER A 1 114 ? -19.318 28.164 17.938 1.00 67.38 114 SER A N 1
ATOM 936 C CA . SER A 1 114 ? -18.851 26.826 18.293 1.00 67.38 114 SER A CA 1
ATOM 937 C C . SER A 1 114 ? -20.004 26.073 18.964 1.00 67.38 114 SER A C 1
ATOM 939 O O . SER A 1 114 ? -20.553 26.570 19.943 1.00 67.38 114 SER A O 1
ATOM 941 N N . HIS A 1 115 ? -20.363 24.882 18.470 1.00 61.47 115 HIS A N 1
ATOM 942 C CA . HIS A 1 115 ? -21.247 23.928 19.168 1.00 61.47 115 HIS A CA 1
ATOM 943 C C . HIS A 1 115 ? -20.523 23.349 20.392 1.00 61.47 115 HIS A C 1
ATOM 945 O O . HIS A 1 115 ? -20.139 22.182 20.404 1.00 61.47 115 HIS A O 1
ATOM 951 N N . HIS A 1 116 ? -20.189 24.178 21.367 1.00 67.44 116 HIS A N 1
ATOM 952 C CA . HIS A 1 116 ? -19.541 23.739 22.592 1.00 67.44 116 HIS A CA 1
ATOM 953 C C . HIS A 1 116 ? -20.319 24.335 23.759 1.00 67.44 116 HI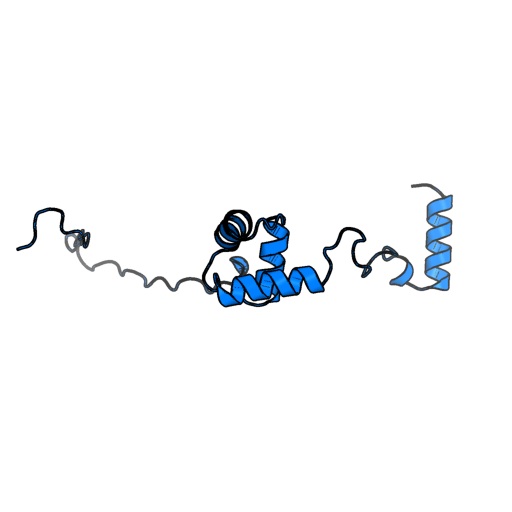S A C 1
ATOM 955 O O . HIS A 1 116 ? -20.417 25.556 23.881 1.00 67.44 116 HIS A O 1
ATOM 961 N N . ASP A 1 117 ? -20.848 23.464 24.610 1.00 65.62 117 ASP A N 1
ATOM 962 C CA . ASP A 1 117 ? -21.411 23.835 25.904 1.00 65.62 117 ASP A CA 1
ATOM 963 C C . ASP A 1 117 ? -20.250 24.115 26.866 1.00 65.62 117 ASP A C 1
ATOM 965 O O . ASP A 1 117 ? -19.778 23.238 27.585 1.00 65.62 117 ASP A O 1
ATOM 969 N N . TRP A 1 118 ? -19.710 25.335 26.814 1.00 67.69 118 TRP A N 1
ATOM 970 C CA . TRP A 1 118 ? -18.565 25.739 27.642 1.00 67.69 118 TRP A CA 1
ATOM 971 C C . TRP A 1 118 ? -18.927 26.003 29.111 1.00 67.69 118 TRP A C 1
ATOM 973 O O . TRP A 1 118 ? -18.023 26.135 29.930 1.00 67.69 118 TRP A O 1
ATOM 983 N N . PHE A 1 119 ? -20.213 26.062 29.462 1.00 57.34 119 PHE A N 1
ATOM 984 C CA . PHE A 1 119 ? -20.673 26.167 30.845 1.00 57.34 119 PHE A CA 1
ATOM 985 C C . PHE A 1 119 ? -21.934 25.324 31.052 1.00 57.34 119 PHE A C 1
ATOM 987 O O . PHE A 1 119 ? -22.845 25.368 30.232 1.00 57.34 119 PHE A O 1
ATOM 994 N N . GLU A 1 120 ? -21.904 24.551 32.139 1.00 60.84 120 GLU A N 1
ATOM 995 C CA . GLU A 1 120 ? -22.917 23.645 32.698 1.00 60.84 120 GLU A CA 1
ATOM 996 C C . GLU A 1 120 ? -24.327 23.748 32.088 1.00 60.84 120 GLU A C 1
ATOM 998 O O . GLU A 1 120 ? -25.057 24.713 32.315 1.00 60.84 120 GLU A O 1
ATOM 1003 N N . GLY A 1 121 ? -24.718 22.715 31.335 1.00 58.28 121 GLY A N 1
ATOM 1004 C CA . GLY A 1 121 ? -26.108 22.512 30.932 1.00 58.28 121 GLY A CA 1
ATOM 1005 C C . GLY A 1 121 ? -26.933 21.898 32.079 1.00 58.28 121 GLY A C 1
ATOM 1006 O O . GLY A 1 121 ? -26.398 21.045 32.792 1.00 58.28 121 GLY A O 1
ATOM 1007 N N . PRO A 1 122 ? -28.195 22.325 32.275 1.00 53.78 122 PRO A N 1
ATOM 1008 C CA . PRO A 1 122 ? -29.124 21.743 33.248 1.00 53.78 122 PRO A CA 1
ATOM 1009 C C . PRO A 1 122 ? -29.592 20.326 32.883 1.00 53.78 122 PRO A C 1
ATOM 1011 O O . PRO A 1 122 ? -29.605 19.984 31.677 1.00 53.78 122 PRO A O 1
#